Protein AF-A0A0L0S8L7-F1 (afdb_monomer_lite)

Radius of gyration: 29.4 Å; chains: 1; bounding box: 53×24×83 Å

Sequence (105 aa):
MLHCKCTCGLNTTIVPVDACTACKIALCSSLPSSPDYTCSPTAETTLDAVCFDRESVKDEVLVGLYLAILGVLLVTATFRPWVTRMVNRIQSRRLASISRFLDLD

Secondary structure (DSSP, 8-state):
-EEEEEEETTEEEEEEES-GGG-SHHHHHHS--BTTB-----TT--EEEEEEETT-HHHHHHHHHHHHHHHHHHHHHHHHHHHHHHHHHHHHHHHHHHHHHHTT-

Organism: Allomyces macrogynus (strain ATCC 38327) (NCBI:txid578462)

pLDDT: mean 77.19, std 13.62, range [44.72, 97.75]

Foldseek 3Di:
DKWKWKDWPPDIAIGDDPDCVCQDLVNLQPDDDDPRRPDDDDPPTDIDIDMDDPPPVVVVVVVVVVVVVVVVVVVCVVCVVVVVVVCVVVVVVVVVVVVVVVVVD

Structure (mmCIF, N/CA/C/O backbone):
data_AF-A0A0L0S8L7-F1
#
_entry.id   AF-A0A0L0S8L7-F1
#
loop_
_atom_site.group_PDB
_atom_site.id
_atom_site.type_symbol
_atom_site.label_atom_id
_atom_site.label_alt_id
_atom_site.label_comp_id
_atom_site.label_asym_id
_atom_site.label_entity_id
_atom_site.label_seq_id
_atom_site.pdbx_PDB_ins_code
_atom_site.Cartn_x
_atom_site.Cartn_y
_atom_site.Cartn_z
_atom_site.occupancy
_atom_site.B_iso_or_equiv
_atom_site.auth_seq_id
_atom_site.auth_comp_id
_atom_site.auth_asym_id
_atom_site.auth_atom_id
_atom_site.pdbx_PDB_model_num
ATOM 1 N N . MET A 1 1 ? -1.678 -2.206 -12.508 1.00 74.19 1 MET A N 1
ATOM 2 C CA . MET A 1 1 ? -0.753 -2.233 -13.679 1.00 74.19 1 MET A CA 1
ATOM 3 C C . MET A 1 1 ? 0.662 -1.947 -13.185 1.00 74.19 1 MET A C 1
ATOM 5 O O . MET A 1 1 ? 0.818 -1.017 -12.399 1.00 74.19 1 MET A O 1
ATOM 9 N N . LEU A 1 2 ? 1.689 -2.693 -13.616 1.00 86.75 2 LEU A N 1
ATOM 10 C CA . LEU A 1 2 ? 3.057 -2.474 -13.121 1.00 86.75 2 LEU A CA 1
ATOM 11 C C . LEU A 1 2 ? 3.746 -1.308 -13.832 1.00 86.75 2 LEU A C 1
ATOM 13 O O . LEU A 1 2 ? 3.547 -1.062 -15.020 1.00 86.75 2 LEU A O 1
ATOM 17 N N . HIS A 1 3 ? 4.569 -0.592 -13.076 1.00 89.56 3 HIS A N 1
ATOM 18 C CA . HIS A 1 3 ? 5.301 0.570 -13.545 1.00 89.56 3 HIS A CA 1
ATOM 19 C C . HIS A 1 3 ? 6.770 0.462 -13.130 1.00 89.56 3 HIS A C 1
ATOM 21 O O . HIS A 1 3 ? 7.112 -0.020 -12.051 1.00 89.56 3 HIS A O 1
ATOM 27 N N . CYS A 1 4 ? 7.662 0.924 -13.995 1.00 87.94 4 CYS A N 1
ATOM 28 C CA . CYS A 1 4 ? 9.085 1.026 -13.720 1.00 87.94 4 CYS A CA 1
ATOM 29 C C . CYS A 1 4 ? 9.441 2.504 -13.581 1.00 87.94 4 CYS A C 1
ATOM 31 O O . CYS A 1 4 ? 9.202 3.293 -14.497 1.00 87.94 4 CYS A O 1
ATOM 33 N N . LYS A 1 5 ? 9.983 2.887 -12.425 1.00 87.38 5 LYS A N 1
ATOM 34 C CA . LYS A 1 5 ? 10.535 4.220 -12.194 1.00 87.38 5 LYS A CA 1
ATOM 35 C C . LYS A 1 5 ? 12.020 4.183 -12.523 1.00 87.38 5 LYS A C 1
ATOM 37 O O . LYS A 1 5 ? 12.779 3.505 -11.835 1.00 87.38 5 LYS A O 1
ATOM 42 N N . CYS A 1 6 ? 12.418 4.927 -13.543 1.00 86.25 6 CYS A N 1
ATOM 43 C CA . CYS A 1 6 ? 13.814 5.148 -13.887 1.00 86.25 6 CYS A CA 1
ATOM 44 C C . CYS A 1 6 ? 14.250 6.492 -13.295 1.00 86.25 6 CYS A C 1
ATOM 46 O O . CYS A 1 6 ? 13.610 7.518 -13.541 1.00 86.25 6 CYS A O 1
ATOM 48 N N . THR A 1 7 ? 15.319 6.503 -12.505 1.00 85.50 7 THR A N 1
ATOM 49 C CA . THR A 1 7 ? 15.904 7.724 -11.940 1.00 85.50 7 THR A CA 1
ATOM 50 C C . THR A 1 7 ? 17.293 7.947 -12.526 1.00 85.50 7 THR A C 1
ATOM 52 O O . THR A 1 7 ? 18.141 7.061 -12.458 1.00 85.50 7 THR A O 1
ATOM 55 N N . CYS A 1 8 ? 17.519 9.128 -13.101 1.00 80.94 8 CYS A N 1
ATOM 56 C CA . CYS A 1 8 ? 18.776 9.531 -13.727 1.00 80.94 8 CYS A CA 1
ATOM 57 C C . CYS A 1 8 ? 19.200 10.882 -13.141 1.00 80.94 8 CYS A C 1
ATOM 59 O O . CYS A 1 8 ? 18.747 11.940 -13.589 1.00 80.94 8 CYS A O 1
ATOM 61 N N . GLY A 1 9 ? 20.034 10.851 -12.099 1.00 79.00 9 GLY A N 1
ATOM 62 C CA . GLY A 1 9 ? 20.393 12.056 -11.347 1.00 79.00 9 GLY A CA 1
ATOM 63 C C . GLY A 1 9 ? 19.157 12.737 -10.744 1.00 79.00 9 GLY A C 1
ATOM 64 O O . GLY A 1 9 ? 18.548 12.207 -9.820 1.00 79.00 9 GLY A O 1
ATOM 65 N N . LEU A 1 10 ? 18.780 13.906 -11.274 1.00 74.06 10 LEU A N 1
ATOM 66 C CA . LEU A 1 10 ? 17.622 14.695 -10.820 1.00 74.06 10 LEU A CA 1
ATOM 67 C C . LEU A 1 10 ? 16.330 14.421 -11.608 1.00 74.06 10 LEU A C 1
ATOM 69 O O . LEU A 1 10 ? 15.259 14.862 -11.195 1.00 74.06 10 LEU A O 1
ATOM 73 N N . ASN A 1 11 ? 16.413 13.699 -12.728 1.00 77.81 11 ASN A N 1
ATOM 74 C CA . ASN A 1 11 ? 15.259 13.414 -13.573 1.00 77.81 11 ASN A CA 1
ATOM 75 C C . ASN A 1 11 ? 14.666 12.050 -13.233 1.00 77.81 11 ASN A C 1
ATOM 77 O O . ASN A 1 11 ? 15.387 11.083 -12.973 1.00 77.81 11 ASN A O 1
ATOM 81 N N . THR A 1 12 ? 13.340 11.955 -13.287 1.00 80.50 12 THR A N 1
ATOM 82 C CA . THR A 1 12 ? 12.627 10.695 -13.069 1.00 80.50 12 THR A CA 1
ATOM 83 C C . THR A 1 12 ? 11.607 10.469 -14.166 1.00 80.50 12 THR A C 1
ATOM 85 O O . THR A 1 12 ? 10.843 11.378 -14.478 1.00 80.50 12 THR A O 1
ATOM 88 N N . THR A 1 13 ? 11.560 9.257 -14.706 1.00 81.94 13 THR A N 1
ATOM 89 C CA . THR A 1 13 ? 10.583 8.843 -15.719 1.00 81.94 13 THR A CA 1
ATOM 90 C C . THR A 1 13 ? 9.862 7.586 -15.248 1.00 81.94 13 THR A C 1
ATOM 92 O O . THR A 1 13 ? 10.411 6.786 -14.487 1.00 81.94 13 THR A O 1
ATOM 95 N N . ILE A 1 14 ? 8.596 7.441 -15.636 1.00 85.75 14 ILE A N 1
ATOM 96 C CA . ILE A 1 14 ? 7.736 6.331 -15.223 1.00 85.75 14 ILE A CA 1
ATOM 97 C C . ILE A 1 14 ? 7.207 5.659 -16.482 1.00 85.75 14 ILE A C 1
ATOM 99 O O . ILE A 1 14 ? 6.586 6.311 -17.316 1.00 85.75 14 ILE A O 1
ATOM 103 N N . VAL A 1 15 ? 7.442 4.355 -16.599 1.00 83.94 15 VAL A N 1
ATOM 104 C CA . VAL A 1 15 ? 7.135 3.577 -17.804 1.00 83.94 15 VAL A CA 1
ATOM 105 C C . VAL A 1 15 ? 6.235 2.400 -17.433 1.00 83.94 15 VAL A C 1
ATOM 107 O O . VAL A 1 15 ? 6.533 1.719 -16.447 1.00 83.94 15 VAL A O 1
ATOM 110 N N . PRO A 1 16 ? 5.154 2.127 -18.181 1.00 85.69 16 PRO A N 1
ATOM 111 C CA . PRO A 1 16 ? 4.358 0.925 -17.970 1.00 85.69 16 PRO A CA 1
ATOM 112 C C . PRO A 1 16 ? 5.156 -0.321 -18.373 1.00 85.69 16 PRO A C 1
ATOM 114 O O . PRO A 1 16 ? 5.863 -0.319 -19.381 1.00 85.69 16 PRO A O 1
ATOM 117 N N . VAL A 1 17 ? 5.046 -1.388 -17.585 1.00 87.81 17 VAL A N 1
ATOM 118 C CA . VAL A 1 17 ? 5.709 -2.671 -17.852 1.00 87.81 17 VAL A CA 1
ATOM 119 C C . VAL A 1 17 ? 4.771 -3.833 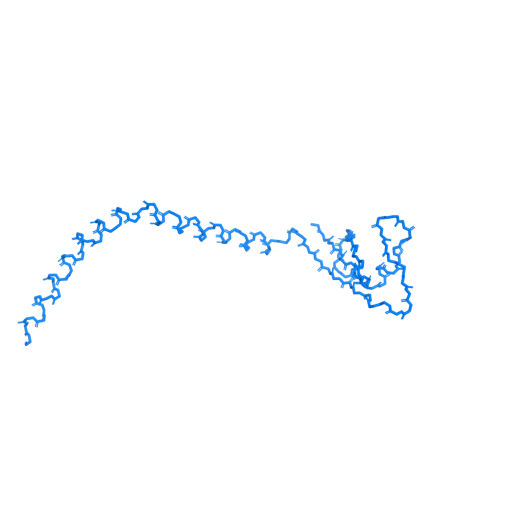-17.557 1.00 87.81 17 VAL A C 1
ATOM 121 O O . VAL A 1 17 ? 3.958 -3.772 -16.638 1.00 87.81 17 VAL A O 1
ATOM 124 N N . ASP A 1 18 ? 4.932 -4.927 -18.296 1.00 86.12 18 ASP A N 1
ATOM 125 C CA . ASP A 1 18 ? 4.110 -6.130 -18.108 1.00 86.12 18 ASP A CA 1
ATOM 126 C C . ASP A 1 18 ? 4.595 -6.990 -16.928 1.00 86.12 18 ASP A C 1
ATOM 128 O O . ASP A 1 18 ? 3.823 -7.731 -16.322 1.00 86.12 18 ASP A O 1
ATOM 132 N N . ALA A 1 19 ? 5.882 -6.885 -16.571 1.00 86.31 19 ALA A N 1
ATOM 133 C CA . ALA A 1 19 ? 6.490 -7.615 -15.461 1.00 86.31 19 ALA A CA 1
ATOM 134 C C . ALA A 1 19 ? 7.652 -6.834 -14.828 1.00 86.31 19 ALA A C 1
ATOM 136 O O . ALA A 1 19 ? 8.454 -6.216 -15.529 1.00 86.31 19 ALA A O 1
ATOM 137 N N . CYS A 1 20 ? 7.827 -6.938 -13.503 1.00 86.31 20 CYS A N 1
ATOM 138 C CA . CYS A 1 20 ? 8.959 -6.299 -12.813 1.00 86.31 20 CYS A CA 1
ATOM 139 C C . CYS A 1 20 ? 10.329 -6.801 -13.281 1.00 86.31 20 CYS A C 1
ATOM 141 O O . CYS A 1 20 ? 11.312 -6.079 -13.167 1.00 86.31 20 CYS A O 1
ATOM 143 N N . THR A 1 21 ? 10.419 -8.013 -13.831 1.00 88.00 21 THR A N 1
ATOM 144 C CA . THR A 1 21 ? 11.668 -8.548 -14.395 1.00 88.00 21 THR A CA 1
ATOM 145 C C . THR A 1 21 ? 12.143 -7.772 -15.622 1.00 88.00 21 THR A C 1
ATOM 147 O O . THR A 1 21 ? 13.337 -7.799 -15.926 1.00 88.00 21 THR A O 1
ATOM 150 N N . A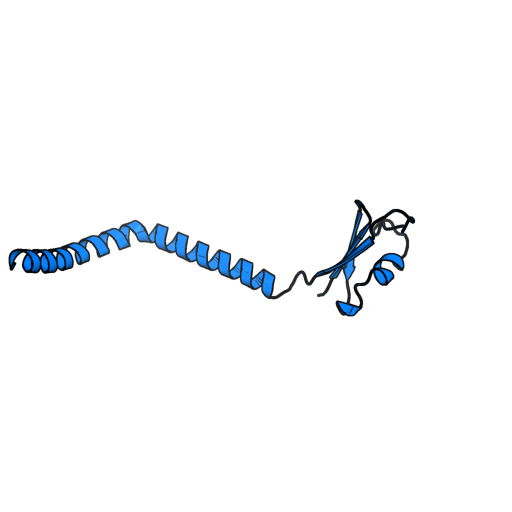LA A 1 22 ? 11.233 -7.076 -16.310 1.00 86.69 22 ALA A N 1
ATOM 151 C CA . ALA A 1 22 ? 11.557 -6.174 -17.407 1.00 86.69 22 ALA A CA 1
ATOM 152 C C . ALA A 1 22 ? 12.092 -4.821 -16.904 1.00 86.69 22 ALA A C 1
ATOM 154 O O . ALA A 1 22 ? 12.817 -4.148 -17.631 1.00 86.69 22 ALA A O 1
ATOM 155 N N . CYS A 1 23 ? 11.799 -4.440 -15.654 1.00 87.00 23 CYS A N 1
ATOM 156 C CA . CYS A 1 23 ? 12.303 -3.215 -15.042 1.00 87.00 23 CYS A CA 1
ATOM 157 C C . CYS A 1 23 ? 13.778 -3.386 -14.655 1.00 87.00 23 CYS A C 1
ATOM 159 O O . CYS A 1 23 ? 14.121 -3.861 -13.572 1.00 87.00 23 CYS A O 1
ATOM 161 N N . LYS A 1 24 ? 14.663 -3.032 -15.587 1.00 88.44 24 LYS A N 1
ATOM 162 C CA . LYS A 1 24 ? 16.119 -3.056 -15.422 1.00 88.44 24 LYS A CA 1
ATOM 163 C C . LYS A 1 24 ? 16.719 -1.758 -15.940 1.00 88.44 24 LYS A C 1
ATOM 165 O O . LYS A 1 24 ? 16.141 -1.097 -16.798 1.00 88.44 24 LYS A O 1
ATOM 170 N N . ILE A 1 25 ? 17.944 -1.477 -15.510 1.00 82.94 25 ILE A N 1
ATOM 171 C CA . ILE A 1 25 ? 18.763 -0.358 -16.000 1.00 82.94 25 ILE A CA 1
ATOM 172 C C . ILE A 1 25 ? 1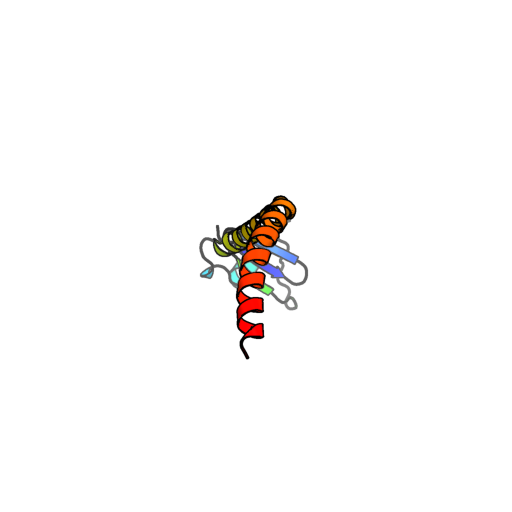8.837 -0.358 -17.541 1.00 82.94 25 ILE A C 1
ATOM 174 O O . ILE A 1 25 ? 18.691 0.690 -18.159 1.00 82.94 25 ILE A O 1
ATOM 178 N N . ALA A 1 26 ? 18.949 -1.538 -18.170 1.00 81.75 26 ALA A N 1
ATOM 179 C CA . ALA A 1 26 ? 18.973 -1.690 -19.630 1.00 81.75 26 ALA A CA 1
ATOM 180 C C . ALA A 1 26 ? 17.674 -1.239 -20.333 1.00 81.75 26 ALA A C 1
ATOM 182 O O . ALA A 1 26 ? 17.718 -0.713 -21.445 1.00 81.75 26 ALA A O 1
ATOM 183 N N . LEU A 1 27 ? 16.513 -1.422 -19.688 1.00 81.81 27 LEU A N 1
ATOM 184 C CA . LEU A 1 27 ? 15.250 -0.882 -20.189 1.00 81.81 27 LEU A CA 1
ATOM 185 C C . LEU A 1 27 ? 15.320 0.646 -20.137 1.00 81.81 27 LEU A C 1
ATOM 187 O O . LEU A 1 27 ? 15.179 1.292 -21.164 1.00 81.81 27 LEU A O 1
ATOM 191 N N . CYS A 1 28 ? 15.661 1.209 -18.977 1.00 79.12 28 CYS A N 1
ATOM 192 C CA . CYS A 1 28 ? 15.776 2.654 -18.779 1.00 79.12 28 CYS A CA 1
ATOM 193 C C . CYS A 1 28 ? 16.774 3.335 -19.738 1.00 79.12 28 CYS A C 1
ATOM 195 O O . CYS A 1 28 ? 16.550 4.476 -20.126 1.00 79.12 28 CYS A O 1
ATOM 197 N N . SER A 1 29 ? 17.845 2.648 -20.154 1.00 77.50 29 SER A N 1
ATOM 198 C CA . SER A 1 29 ? 18.818 3.162 -21.131 1.00 77.50 29 SER A CA 1
ATOM 199 C C . SER A 1 29 ? 18.394 3.015 -22.596 1.00 77.50 29 SER A C 1
ATOM 201 O O . SER A 1 29 ? 19.012 3.624 -23.462 1.00 77.50 29 SER A O 1
ATOM 203 N N . SER A 1 30 ? 17.410 2.159 -22.889 1.00 74.69 30 SER A N 1
ATOM 204 C CA . SER A 1 30 ? 16.929 1.879 -24.254 1.00 74.69 30 SER A CA 1
ATOM 205 C C . SER A 1 30 ? 15.657 2.639 -24.619 1.00 74.69 30 SER A C 1
ATOM 207 O O . SER A 1 30 ? 15.209 2.567 -25.765 1.00 74.69 30 SER A O 1
ATOM 209 N N . LEU A 1 31 ? 15.081 3.386 -23.670 1.00 72.88 31 LEU A N 1
ATOM 210 C CA . LEU A 1 31 ? 14.036 4.341 -23.998 1.00 72.88 31 LEU A CA 1
ATOM 211 C C . LEU A 1 31 ? 14.594 5.373 -24.996 1.00 72.88 31 LEU A C 1
ATOM 213 O O . LEU A 1 31 ? 15.779 5.702 -24.909 1.00 72.88 31 LEU A O 1
ATOM 217 N N . PRO A 1 32 ? 13.783 5.844 -25.966 1.00 63.91 32 PRO A N 1
ATOM 218 C CA . PRO A 1 32 ? 14.252 6.791 -26.983 1.00 63.91 32 PRO A CA 1
ATOM 219 C C . PRO A 1 32 ? 14.658 8.151 -26.349 1.00 63.91 32 PRO A C 1
ATOM 221 O O . PRO A 1 32 ? 14.875 8.211 -25.147 1.00 63.91 32 PRO A O 1
ATOM 224 N N . SER A 1 33 ? 14.787 9.271 -27.085 1.00 54.50 33 SER A N 1
ATOM 225 C CA . SER A 1 33 ? 14.959 10.671 -26.565 1.00 54.50 33 SER A CA 1
ATOM 226 C C . SER A 1 33 ? 13.759 11.555 -27.023 1.00 54.50 33 SER A C 1
ATOM 228 O O . SER A 1 33 ? 13.677 11.909 -28.188 1.00 54.50 33 SER A O 1
ATOM 230 N N . SER A 1 34 ? 12.758 11.841 -26.176 1.00 49.44 34 SER A N 1
ATOM 231 C CA . SER A 1 34 ? 11.531 12.625 -26.456 1.00 49.44 34 SER A CA 1
ATOM 232 C C . SER A 1 34 ? 11.276 13.524 -25.251 1.00 49.44 34 SER A C 1
ATOM 234 O O . SER A 1 34 ? 11.813 13.249 -24.173 1.00 49.44 34 SER A O 1
ATOM 236 N N . PRO A 1 35 ? 10.466 14.586 -25.393 1.00 52.28 35 PRO A N 1
ATOM 237 C CA . PRO A 1 35 ? 10.301 15.574 -24.333 1.00 52.28 35 PRO A CA 1
ATOM 238 C C . PRO A 1 35 ? 9.656 15.016 -23.054 1.00 52.28 35 PRO A C 1
ATOM 240 O O . PRO A 1 35 ? 9.700 15.696 -22.035 1.00 52.28 35 PRO A O 1
ATOM 243 N N . ASP A 1 36 ? 9.090 13.803 -23.090 1.00 51.00 36 ASP A N 1
ATOM 244 C CA . ASP A 1 36 ? 8.439 13.158 -21.941 1.00 51.00 36 ASP A CA 1
ATOM 245 C C . ASP A 1 36 ? 9.394 12.263 -21.126 1.00 51.00 36 ASP A C 1
ATOM 247 O O . ASP A 1 36 ? 9.097 11.860 -20.001 1.00 51.00 36 ASP A O 1
ATOM 251 N N . TYR A 1 37 ? 10.571 11.939 -21.674 1.00 57.44 37 TYR A N 1
ATOM 252 C CA . TYR A 1 37 ? 11.528 11.065 -21.008 1.00 57.44 37 TYR A CA 1
ATOM 253 C C . TYR A 1 37 ? 12.969 11.613 -21.156 1.00 57.44 37 TYR A C 1
ATOM 255 O O . TYR A 1 37 ? 13.691 11.448 -22.136 1.00 57.44 37 TYR A O 1
ATOM 263 N N . THR A 1 38 ? 13.406 12.354 -20.140 1.00 53.78 38 THR A N 1
ATOM 264 C CA . THR A 1 38 ? 14.697 13.061 -20.140 1.00 53.78 38 THR A CA 1
ATOM 265 C C . THR A 1 38 ? 15.759 12.223 -19.435 1.00 53.78 38 THR A C 1
ATOM 267 O O . THR A 1 38 ? 16.194 12.544 -18.329 1.00 53.78 38 THR A O 1
ATOM 270 N N . CYS A 1 39 ? 16.147 11.100 -20.034 1.00 58.34 39 CYS A N 1
ATOM 271 C CA . CYS A 1 39 ? 17.242 10.262 -19.540 1.00 58.34 39 CYS A CA 1
ATOM 272 C C . CYS A 1 39 ? 18.221 10.002 -20.688 1.00 58.34 39 CYS A C 1
ATOM 274 O O . CYS A 1 39 ? 18.105 9.012 -21.397 1.00 58.34 39 CYS A O 1
ATOM 276 N N . SER A 1 40 ? 19.174 10.917 -20.891 1.00 56.78 40 SER A N 1
ATOM 277 C CA . SER A 1 40 ? 20.336 10.662 -21.745 1.00 56.78 40 SER A CA 1
ATOM 278 C C . SER A 1 40 ? 21.448 10.137 -20.839 1.00 56.78 40 SER A C 1
ATOM 280 O O . SER A 1 40 ? 21.964 10.923 -20.041 1.00 56.78 40 SER A O 1
ATOM 282 N N . PRO A 1 41 ? 21.787 8.839 -20.885 1.00 54.94 41 PRO A N 1
ATOM 283 C CA . PRO A 1 41 ? 22.807 8.282 -20.012 1.00 54.94 41 PRO A CA 1
ATOM 284 C C . PRO A 1 41 ? 24.169 8.888 -20.372 1.00 54.94 41 PRO A C 1
ATOM 286 O O . PRO A 1 41 ? 24.748 8.582 -21.412 1.00 54.94 41 PRO A O 1
ATOM 289 N N . THR A 1 42 ? 24.672 9.768 -19.512 1.00 55.12 42 THR A N 1
ATOM 290 C CA . THR A 1 42 ? 26.060 10.242 -19.543 1.00 55.12 42 THR A CA 1
ATOM 291 C C . THR A 1 42 ? 26.853 9.409 -18.536 1.00 55.12 42 THR A C 1
ATOM 293 O O . THR A 1 42 ? 26.299 8.979 -17.527 1.00 55.12 42 THR A O 1
ATOM 296 N N . ALA A 1 43 ? 28.146 9.182 -18.783 1.00 54.34 43 ALA A N 1
ATOM 297 C CA . ALA A 1 43 ? 29.017 8.279 -18.013 1.00 54.34 43 ALA A CA 1
ATOM 298 C C . ALA A 1 43 ? 29.098 8.535 -16.483 1.00 54.34 43 ALA A C 1
ATOM 300 O O . ALA A 1 43 ? 29.645 7.709 -15.762 1.00 54.34 43 ALA A O 1
ATOM 301 N N . GLU A 1 44 ? 28.530 9.639 -15.989 1.00 52.44 44 GLU A N 1
ATOM 302 C CA . GLU A 1 44 ? 28.609 10.122 -14.603 1.00 52.44 44 GLU A CA 1
ATOM 303 C C . GLU A 1 44 ? 27.285 9.967 -13.813 1.00 52.44 44 GLU A C 1
ATOM 305 O O . GLU A 1 44 ? 27.234 10.266 -12.622 1.00 52.44 44 GLU A O 1
ATOM 310 N N . THR A 1 45 ? 26.173 9.565 -14.446 1.00 62.97 45 THR A N 1
ATOM 311 C CA . THR A 1 45 ? 24.852 9.556 -13.783 1.00 62.97 45 THR A CA 1
ATOM 312 C C . THR A 1 45 ? 24.521 8.200 -13.165 1.00 62.97 45 THR A C 1
ATOM 314 O O . THR A 1 45 ? 24.464 7.196 -13.874 1.00 62.97 45 THR A O 1
ATOM 317 N N . THR A 1 46 ? 24.217 8.171 -11.864 1.00 66.31 46 THR A N 1
ATOM 318 C CA . THR A 1 46 ? 23.664 6.991 -11.182 1.00 66.31 46 THR A CA 1
ATOM 319 C C . THR A 1 46 ? 22.273 6.689 -11.737 1.00 66.31 46 THR A C 1
ATOM 321 O O . THR A 1 46 ? 21.333 7.466 -11.533 1.00 66.31 46 THR A O 1
ATOM 324 N N . LEU A 1 47 ? 22.170 5.596 -12.493 1.00 76.38 47 LEU A N 1
ATOM 325 C CA . LEU A 1 47 ? 20.950 5.173 -13.168 1.00 76.38 47 LEU A CA 1
ATOM 326 C C . LEU A 1 47 ? 20.325 4.025 -12.378 1.00 76.38 47 LEU A C 1
ATOM 328 O O . LEU A 1 47 ? 20.827 2.904 -12.409 1.00 76.38 47 LEU A O 1
ATOM 332 N N . ASP A 1 48 ? 19.234 4.320 -11.682 1.00 83.56 48 ASP A N 1
ATOM 333 C CA . ASP A 1 48 ? 18.513 3.341 -10.871 1.00 83.56 48 ASP A CA 1
ATOM 334 C C . ASP A 1 48 ? 17.143 3.044 -11.483 1.00 83.56 48 ASP A C 1
ATOM 336 O O . ASP A 1 48 ? 16.468 3.920 -12.0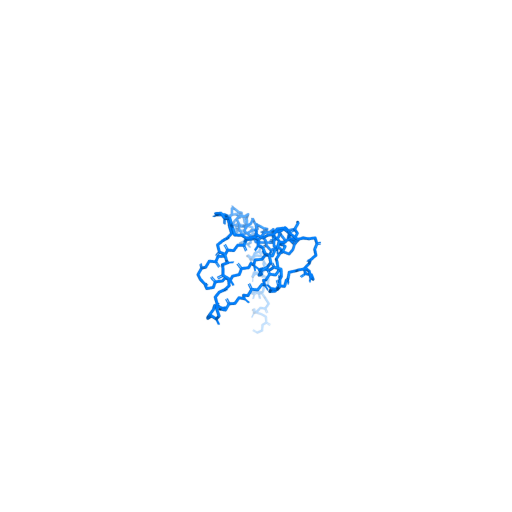32 1.00 83.56 48 ASP A O 1
ATOM 340 N N . ALA A 1 49 ? 16.738 1.779 -11.393 1.00 85.25 49 ALA A N 1
ATOM 341 C CA . ALA A 1 49 ? 15.454 1.288 -11.871 1.00 85.25 49 ALA A CA 1
ATOM 342 C C . ALA A 1 49 ? 14.719 0.610 -10.714 1.00 85.25 49 ALA A C 1
ATOM 344 O O . ALA A 1 49 ? 15.221 -0.352 -10.131 1.00 85.25 49 ALA A O 1
ATOM 345 N N . VAL A 1 50 ? 13.524 1.100 -10.388 1.00 88.38 50 VAL A N 1
ATOM 346 C CA . VAL A 1 50 ? 12.693 0.552 -9.311 1.00 88.38 50 VAL A CA 1
ATOM 347 C C . VAL A 1 50 ? 11.333 0.171 -9.873 1.00 88.38 50 VAL A C 1
ATOM 349 O O . VAL A 1 50 ? 10.610 1.014 -10.407 1.00 88.38 50 VAL A O 1
ATOM 352 N N . CYS A 1 51 ? 10.969 -1.103 -9.736 1.00 88.38 51 CYS A N 1
ATOM 353 C CA . CYS A 1 51 ? 9.631 -1.561 -10.086 1.00 88.38 51 CYS A CA 1
ATOM 354 C C . CYS A 1 51 ? 8.651 -1.223 -8.962 1.00 88.38 51 CYS A C 1
ATOM 356 O O . CYS A 1 51 ? 8.914 -1.530 -7.798 1.00 88.38 51 CYS A O 1
ATOM 358 N N . PHE A 1 52 ? 7.512 -0.637 -9.313 1.00 84.12 52 PHE A N 1
ATOM 359 C CA . PHE A 1 52 ? 6.415 -0.381 -8.394 1.00 84.12 52 PHE A CA 1
ATOM 360 C C . PHE A 1 52 ? 5.082 -0.757 -9.038 1.00 84.12 52 PHE A C 1
ATOM 362 O O . PHE A 1 52 ? 4.872 -0.609 -10.240 1.00 84.12 52 PHE A O 1
ATOM 369 N N . ASP A 1 53 ? 4.160 -1.237 -8.218 1.00 80.19 53 ASP A N 1
ATOM 370 C CA . ASP A 1 53 ? 2.773 -1.434 -8.615 1.00 80.19 53 ASP A CA 1
ATOM 371 C C . ASP A 1 53 ? 1.932 -0.420 -7.842 1.00 80.19 53 ASP A C 1
ATOM 373 O O . ASP A 1 53 ? 1.695 -0.588 -6.649 1.00 80.19 53 ASP A O 1
ATOM 377 N N . ARG A 1 54 ? 1.547 0.680 -8.505 1.00 67.69 54 ARG A N 1
ATOM 378 C CA . ARG A 1 54 ? 0.789 1.782 -7.880 1.00 67.69 54 ARG A CA 1
ATOM 379 C C . ARG A 1 54 ? -0.590 1.335 -7.386 1.00 67.69 54 ARG A C 1
ATOM 381 O O . ARG A 1 54 ? -1.164 1.982 -6.521 1.00 67.69 54 ARG A O 1
ATOM 388 N N . GLU A 1 55 ? -1.107 0.247 -7.945 1.00 68.12 55 GLU A N 1
ATOM 389 C CA . GLU A 1 55 ? -2.390 -0.352 -7.576 1.00 68.12 55 GLU A CA 1
ATOM 390 C C . GLU A 1 55 ? -2.193 -1.642 -6.775 1.00 68.12 55 GLU A C 1
ATOM 392 O O . GLU A 1 55 ? -3.040 -2.533 -6.790 1.00 68.12 55 GLU A O 1
ATOM 397 N N . SER A 1 56 ? -1.055 -1.784 -6.085 1.00 72.62 56 SER A N 1
ATOM 398 C CA . SER A 1 56 ? -0.852 -2.951 -5.242 1.00 72.62 56 SER A CA 1
ATOM 399 C C . SER A 1 56 ? -1.882 -2.954 -4.116 1.00 72.62 56 SER A C 1
ATOM 401 O O . SER A 1 56 ? -2.016 -1.983 -3.371 1.00 72.62 56 SER A O 1
ATOM 403 N N . VAL A 1 57 ? -2.528 -4.105 -3.921 1.00 79.19 57 VAL A N 1
ATOM 404 C CA . VAL A 1 57 ? -3.453 -4.382 -2.808 1.00 79.19 57 VAL A CA 1
ATOM 405 C C . VAL A 1 57 ? -2.858 -3.973 -1.453 1.00 79.19 57 VAL A C 1
ATOM 407 O O . VAL A 1 57 ? -3.582 -3.621 -0.530 1.00 79.19 57 VAL A O 1
ATOM 410 N N . LYS A 1 58 ? -1.526 -3.981 -1.317 1.00 80.81 58 LYS A N 1
ATOM 411 C CA . LYS A 1 58 ? -0.828 -3.558 -0.097 1.00 80.81 58 LYS A CA 1
ATOM 412 C C . LYS A 1 58 ? -1.080 -2.087 0.261 1.00 80.81 58 LYS A C 1
ATOM 414 O O . LYS A 1 58 ? -1.327 -1.805 1.433 1.00 80.81 58 LYS A O 1
ATOM 419 N N . ASP A 1 59 ? -1.054 -1.180 -0.717 1.00 84.56 59 ASP A N 1
ATOM 420 C CA . ASP A 1 59 ? -1.265 0.256 -0.482 1.00 84.56 59 ASP A CA 1
ATOM 421 C C . ASP A 1 59 ? -2.745 0.546 -0.197 1.00 84.56 59 ASP A C 1
ATOM 423 O O . ASP A 1 59 ? -3.070 1.318 0.707 1.00 84.56 59 ASP A O 1
ATOM 427 N N . GLU A 1 60 ? -3.649 -0.154 -0.887 1.00 88.25 60 GLU A N 1
ATOM 428 C CA . GLU A 1 60 ? -5.092 -0.080 -0.636 1.00 88.25 60 GLU A CA 1
ATOM 429 C C . GLU A 1 60 ? -5.453 -0.575 0.775 1.00 88.25 60 GLU A C 1
ATOM 431 O O . GLU A 1 60 ? -6.193 0.091 1.502 1.00 88.25 60 GLU A O 1
ATOM 436 N N . VAL A 1 61 ? -4.878 -1.701 1.210 1.00 93.94 61 VAL A N 1
ATOM 437 C CA . VAL A 1 61 ? -5.090 -2.257 2.556 1.00 93.94 61 VAL A CA 1
ATOM 438 C C . VAL A 1 61 ? -4.576 -1.310 3.640 1.00 93.94 61 VAL A C 1
ATOM 440 O O . VAL A 1 61 ? -5.252 -1.131 4.655 1.00 93.94 61 VAL A O 1
ATOM 443 N N . LEU A 1 62 ? -3.410 -0.682 3.443 1.00 92.75 62 LEU A N 1
ATOM 444 C CA . LEU A 1 62 ? -2.850 0.265 4.411 1.00 92.75 62 LEU A CA 1
ATOM 445 C C . LEU A 1 62 ? -3.773 1.479 4.600 1.00 92.75 62 LEU A C 1
ATOM 447 O O . LEU A 1 62 ? -4.082 1.852 5.736 1.00 92.75 62 LEU A O 1
ATOM 451 N N . VAL A 1 63 ? -4.246 2.068 3.497 1.00 94.31 63 VAL A N 1
ATOM 452 C CA . VAL A 1 63 ? -5.178 3.205 3.532 1.00 94.31 63 VAL A CA 1
ATOM 453 C C . VAL A 1 63 ? -6.518 2.788 4.139 1.00 94.31 63 VAL A C 1
ATOM 455 O O . VAL A 1 63 ? -7.048 3.492 5.000 1.00 94.31 63 VAL A O 1
ATOM 458 N N . GLY A 1 64 ? -7.043 1.621 3.762 1.00 95.06 64 GLY A 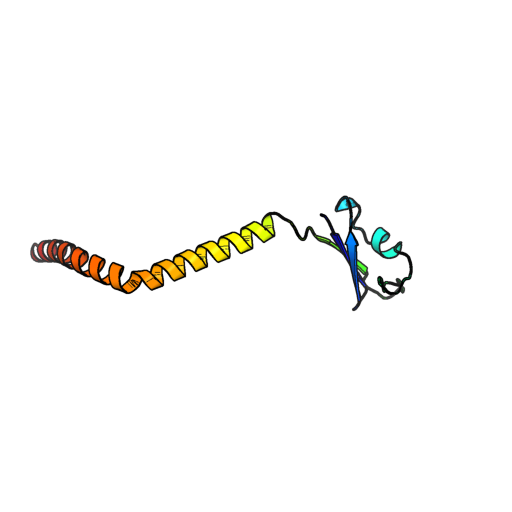N 1
ATOM 459 C CA . GLY A 1 64 ? -8.285 1.081 4.315 1.00 95.06 64 GLY A CA 1
ATOM 460 C C . GLY A 1 64 ? -8.221 0.875 5.831 1.00 95.06 64 GLY A C 1
ATOM 461 O O . GLY A 1 64 ? -9.124 1.303 6.553 1.00 95.06 64 GLY A O 1
ATOM 462 N N . LEU A 1 65 ? -7.129 0.293 6.338 1.00 96.81 65 LEU A N 1
ATOM 463 C CA . LEU A 1 65 ? -6.905 0.109 7.775 1.00 96.81 65 LEU A CA 1
ATOM 464 C C . LEU A 1 65 ? -6.864 1.450 8.515 1.00 96.81 65 LEU A C 1
ATOM 466 O O . LEU A 1 65 ? -7.484 1.596 9.570 1.00 96.81 65 LEU A O 1
ATOM 470 N N . TYR A 1 66 ? -6.161 2.437 7.958 1.00 97.31 66 TYR A N 1
ATOM 471 C CA . TYR A 1 66 ? -6.082 3.772 8.542 1.00 97.31 66 TYR A CA 1
ATOM 472 C C . TYR A 1 66 ? -7.465 4.428 8.655 1.00 97.31 66 TYR A C 1
ATOM 474 O O . TYR A 1 66 ? -7.828 4.931 9.722 1.00 97.31 66 TYR A O 1
ATOM 482 N N . LEU A 1 67 ? -8.272 4.358 7.592 1.00 97.62 67 LEU A N 1
ATOM 483 C CA . LEU A 1 67 ? -9.639 4.880 7.589 1.00 97.62 67 LEU A CA 1
ATOM 484 C C . LEU A 1 67 ? -10.543 4.146 8.585 1.00 97.62 67 LEU A C 1
ATOM 486 O O . LEU A 1 67 ? -11.346 4.789 9.260 1.00 97.62 67 LEU A O 1
ATOM 490 N N . ALA A 1 68 ? -10.390 2.828 8.735 1.00 97.75 68 ALA A N 1
ATOM 491 C CA . ALA A 1 68 ? -11.137 2.056 9.723 1.00 97.75 68 ALA A CA 1
ATOM 492 C C . ALA A 1 68 ? -10.794 2.487 11.160 1.00 97.75 68 ALA A C 1
ATOM 494 O O . ALA A 1 68 ? -11.698 2.729 11.961 1.00 97.75 68 ALA A O 1
ATOM 495 N N . ILE A 1 69 ? -9.504 2.651 11.481 1.00 97.62 69 ILE A N 1
ATOM 496 C CA . ILE A 1 69 ? -9.055 3.125 12.800 1.00 97.62 69 ILE A CA 1
ATOM 497 C C . ILE A 1 69 ? -9.593 4.531 13.073 1.00 97.62 69 ILE A C 1
ATOM 499 O O . ILE A 1 69 ? -10.170 4.771 14.135 1.00 97.62 69 ILE A O 1
ATOM 503 N N . LEU A 1 70 ? -9.461 5.451 12.115 1.00 97.62 70 LEU A N 1
ATOM 504 C CA . LEU A 1 70 ? -10.015 6.799 12.243 1.00 97.62 70 LEU A CA 1
ATOM 505 C C . LEU A 1 70 ? -11.533 6.783 12.434 1.00 97.62 70 LEU A C 1
ATOM 507 O O . LEU A 1 70 ? -12.044 7.495 13.296 1.00 97.62 70 LEU A O 1
ATOM 511 N N . GLY A 1 71 ? -12.248 5.953 11.676 1.00 97.44 71 GLY A N 1
ATOM 512 C CA . GLY A 1 71 ? -13.689 5.776 11.816 1.00 97.44 71 GLY A CA 1
ATOM 513 C C . GLY A 1 71 ? -14.070 5.318 13.222 1.00 97.44 71 GLY A C 1
ATOM 514 O O . GLY A 1 71 ? -14.937 5.919 13.853 1.00 97.44 71 GLY A O 1
ATOM 515 N N . VAL A 1 72 ? -13.373 4.318 13.767 1.00 96.00 72 VAL A N 1
ATOM 516 C CA . VAL A 1 72 ? -13.589 3.841 15.143 1.00 96.00 72 VAL A CA 1
ATOM 517 C C . VAL A 1 72 ? -13.293 4.939 16.169 1.00 96.00 72 VAL A C 1
ATOM 519 O O . VAL A 1 72 ? -14.067 5.133 17.111 1.00 96.00 72 VAL A O 1
ATOM 522 N N . LEU A 1 73 ? -12.210 5.697 15.995 1.00 94.25 73 LEU A N 1
ATOM 523 C CA . LEU A 1 73 ? -11.867 6.807 16.889 1.00 94.25 73 LEU A CA 1
ATOM 524 C C . LEU A 1 73 ? -12.922 7.923 16.853 1.00 94.25 73 LEU A C 1
ATOM 526 O O . LEU A 1 73 ? -13.304 8.439 17.903 1.00 94.25 73 LEU A O 1
ATOM 530 N N . LEU A 1 74 ? -13.452 8.257 15.675 1.00 95.12 74 LEU A N 1
ATOM 531 C CA . LEU A 1 74 ? -14.515 9.253 15.527 1.00 95.12 74 LEU A CA 1
ATOM 532 C C . LEU A 1 74 ? -15.827 8.783 16.155 1.00 95.12 74 LEU A C 1
ATOM 534 O O . LEU A 1 74 ? -16.434 9.525 16.924 1.00 95.12 74 LEU A O 1
ATOM 538 N N . VAL A 1 75 ? -16.229 7.537 15.899 1.00 94.75 75 VAL A N 1
ATOM 539 C CA . VAL A 1 75 ? -17.432 6.937 16.494 1.00 94.75 75 VAL A CA 1
ATOM 540 C C . VAL A 1 75 ? -17.310 6.919 18.017 1.00 94.75 75 VAL A C 1
ATOM 542 O O . VAL A 1 75 ? -18.196 7.390 18.733 1.00 94.75 75 VAL A O 1
ATOM 545 N N . THR A 1 76 ? -16.190 6.439 18.555 1.00 87.12 76 THR A N 1
ATOM 546 C CA . THR A 1 76 ? -15.994 6.432 20.010 1.00 87.12 76 THR A CA 1
ATOM 547 C C . THR A 1 76 ? -16.004 7.847 20.592 1.00 87.12 76 THR A C 1
ATOM 549 O O . THR A 1 76 ? -16.592 8.042 21.655 1.00 87.12 76 THR A O 1
ATOM 552 N N . ALA A 1 77 ? -15.460 8.851 19.896 1.00 89.19 77 ALA A N 1
ATOM 553 C CA . ALA A 1 77 ? -15.532 10.253 20.308 1.00 89.19 77 ALA A CA 1
ATOM 554 C C . ALA A 1 77 ? -16.969 10.804 20.316 1.00 89.19 77 ALA A C 1
ATOM 556 O O . ALA A 1 77 ? -17.354 11.453 21.289 1.00 89.19 77 ALA A O 1
ATOM 557 N N . THR A 1 78 ? -17.790 10.508 19.305 1.00 88.81 78 THR A N 1
ATOM 558 C CA . THR A 1 78 ? -19.196 10.950 19.275 1.00 88.81 78 THR A CA 1
ATOM 559 C C . THR A 1 78 ? -20.037 10.278 20.358 1.00 88.81 78 THR A C 1
ATOM 561 O O . THR A 1 78 ? -20.918 10.907 20.941 1.00 88.81 78 THR A O 1
ATOM 564 N N . PHE A 1 79 ? -19.740 9.017 20.688 1.00 89.88 79 PHE A N 1
ATOM 565 C CA . PHE A 1 79 ? -20.461 8.266 21.719 1.00 89.88 79 PHE A CA 1
ATOM 566 C C . PHE A 1 79 ? -19.879 8.430 23.137 1.00 89.88 79 PHE A C 1
ATOM 568 O O . PHE A 1 79 ? -20.510 7.976 24.095 1.00 89.88 79 PHE A O 1
ATOM 575 N N . ARG A 1 80 ? -18.750 9.141 23.325 1.00 83.31 80 ARG A N 1
ATOM 576 C CA . ARG A 1 80 ? -18.151 9.443 24.647 1.00 83.31 80 ARG A CA 1
ATOM 577 C C . ARG A 1 80 ? -19.154 9.901 25.713 1.00 83.31 80 ARG A C 1
ATOM 579 O O . ARG A 1 80 ? -19.122 9.313 26.791 1.00 83.31 80 ARG A O 1
ATOM 586 N N . PRO A 1 81 ? -20.050 10.884 25.486 1.00 78.25 81 PRO A N 1
ATOM 587 C CA . PRO A 1 81 ? -20.989 11.330 26.522 1.00 78.25 81 PRO A CA 1
ATOM 588 C C . PRO A 1 81 ? -22.032 10.269 26.909 1.00 78.25 81 PRO A C 1
ATOM 590 O O . PRO A 1 81 ? -22.620 10.349 27.985 1.00 78.25 81 PRO A O 1
ATOM 593 N N . TRP A 1 82 ? -22.284 9.278 26.052 1.00 77.56 82 TRP A N 1
ATOM 594 C CA . TRP A 1 82 ? -23.218 8.185 26.325 1.00 77.56 82 TRP A CA 1
ATOM 595 C C . TRP A 1 82 ? -22.518 7.031 27.050 1.00 77.56 82 TRP A C 1
ATOM 597 O O . TRP A 1 82 ? -23.014 6.531 28.061 1.00 77.56 82 TRP A O 1
ATOM 607 N N . VAL A 1 83 ? -21.306 6.693 26.599 1.00 76.06 83 VAL A N 1
ATOM 608 C CA . VAL A 1 83 ? -20.452 5.674 27.217 1.00 76.06 83 VAL A CA 1
ATOM 609 C C . VAL A 1 83 ? -20.048 6.083 28.631 1.00 76.06 83 VAL A C 1
ATOM 611 O O . VAL A 1 83 ? -20.198 5.279 29.543 1.00 76.06 83 VAL A O 1
ATOM 614 N N . THR A 1 84 ? -19.624 7.329 28.870 1.00 77.50 84 THR A N 1
ATOM 615 C CA . THR A 1 84 ? -19.288 7.792 30.232 1.00 77.50 84 THR A CA 1
ATOM 616 C C . THR A 1 84 ? -20.497 7.740 31.162 1.00 77.50 84 THR A C 1
ATOM 618 O O . THR A 1 84 ? -20.380 7.292 32.300 1.00 77.50 84 THR A O 1
ATOM 621 N N . ARG A 1 85 ? -21.690 8.110 30.676 1.00 75.25 85 ARG A N 1
ATOM 622 C CA . ARG A 1 85 ? -22.938 7.992 31.446 1.00 75.25 85 ARG A CA 1
ATOM 623 C C . ARG A 1 85 ? -23.288 6.538 31.781 1.00 75.25 85 ARG A C 1
ATOM 625 O O . ARG A 1 85 ? -23.745 6.285 32.894 1.00 75.25 85 ARG A O 1
ATOM 632 N N . MET A 1 86 ? -23.075 5.584 30.871 1.00 74.25 86 MET A N 1
ATOM 633 C CA . MET A 1 86 ? -23.301 4.154 31.138 1.00 74.25 86 MET A CA 1
ATOM 634 C C . MET A 1 86 ? -22.244 3.551 32.067 1.00 74.25 86 MET A C 1
ATOM 636 O O . MET A 1 86 ? -22.597 2.873 33.030 1.00 74.25 86 MET A O 1
ATOM 640 N N . VAL A 1 87 ? -20.962 3.817 31.811 1.00 79.00 87 VAL A N 1
ATOM 641 C CA . VAL A 1 87 ? -19.842 3.305 32.612 1.00 79.00 87 VAL A CA 1
ATOM 642 C C . VAL A 1 87 ? -19.937 3.817 34.040 1.00 79.00 87 VAL A C 1
ATOM 644 O O . VAL A 1 87 ? -19.875 3.004 34.956 1.00 79.00 87 VAL A O 1
ATOM 647 N N . ASN A 1 88 ? -20.220 5.106 34.253 1.00 75.38 88 ASN A N 1
ATOM 648 C CA . ASN A 1 88 ? -20.416 5.643 35.600 1.00 75.38 88 ASN A CA 1
ATOM 649 C C . ASN A 1 88 ? -21.529 4.896 36.354 1.00 75.38 88 ASN A C 1
ATOM 651 O O . ASN A 1 88 ? -21.336 4.545 37.512 1.00 75.38 88 ASN A O 1
ATOM 655 N N . ARG A 1 89 ? -22.654 4.551 35.703 1.00 70.94 89 ARG A N 1
ATOM 656 C CA . ARG A 1 89 ? -23.744 3.774 36.334 1.00 70.94 89 ARG A CA 1
ATOM 657 C C . ARG A 1 89 ? -23.342 2.341 36.705 1.00 70.94 89 ARG A C 1
ATOM 659 O O . ARG A 1 89 ? -23.839 1.806 37.695 1.00 70.94 89 ARG A O 1
ATOM 666 N N . ILE A 1 90 ? -22.483 1.702 35.913 1.00 72.88 90 ILE A N 1
ATOM 667 C CA . ILE A 1 90 ? -22.030 0.319 36.140 1.00 72.88 90 ILE A CA 1
ATOM 668 C C . ILE A 1 90 ? -20.897 0.282 37.174 1.00 72.88 90 ILE A C 1
ATOM 670 O O . ILE A 1 90 ? -20.871 -0.587 38.049 1.00 72.88 90 ILE A O 1
ATOM 674 N N . GLN A 1 91 ? -19.981 1.244 37.106 1.00 70.94 91 GLN A N 1
ATOM 675 C CA . GLN A 1 91 ? -18.796 1.329 37.949 1.00 70.94 91 GLN A CA 1
ATOM 676 C C . GLN A 1 91 ? -19.159 1.627 39.405 1.00 70.94 91 GLN A C 1
ATOM 678 O O . GLN A 1 91 ? -18.564 1.020 40.290 1.00 70.94 91 GLN A O 1
ATOM 683 N N . SER A 1 92 ? -20.215 2.410 39.675 1.00 63.25 92 SER A N 1
ATOM 684 C CA . SER A 1 92 ? -20.763 2.555 41.036 1.00 63.25 92 SER A CA 1
ATOM 685 C C . SER A 1 92 ? -21.188 1.215 41.646 1.00 63.25 92 SER A C 1
ATOM 687 O O . SER A 1 92 ? -20.981 0.982 42.832 1.00 63.25 92 SER A O 1
ATOM 689 N N . ARG A 1 93 ? -21.757 0.303 40.843 1.00 63.00 93 ARG A N 1
ATOM 690 C CA . ARG A 1 93 ? -22.225 -1.009 41.323 1.00 63.00 93 ARG A CA 1
ATOM 691 C C . ARG A 1 93 ? -21.076 -1.983 41.572 1.00 63.00 93 ARG A C 1
ATOM 693 O O . ARG A 1 93 ? -21.147 -2.764 42.514 1.00 63.00 93 ARG A O 1
ATOM 700 N N . ARG A 1 94 ? -20.016 -1.926 40.757 1.00 63.69 94 ARG A N 1
ATOM 701 C CA . ARG A 1 94 ? -18.824 -2.772 40.935 1.00 63.69 94 ARG A CA 1
ATOM 702 C C . ARG A 1 94 ? -17.897 -2.262 42.039 1.00 63.69 94 ARG A C 1
ATOM 704 O O . ARG A 1 94 ? -17.458 -3.065 42.855 1.00 63.69 94 ARG A O 1
AT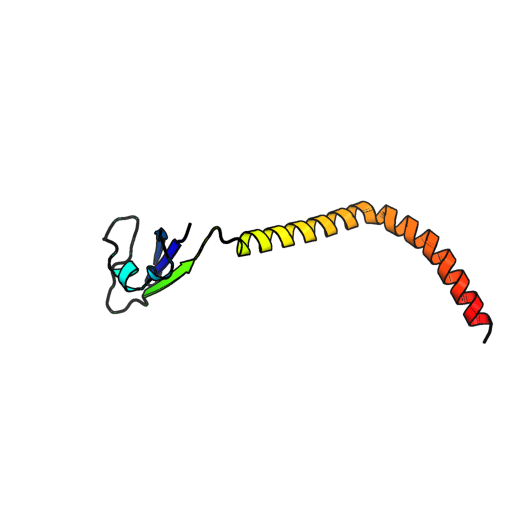OM 711 N N . LEU A 1 95 ? -17.675 -0.951 42.144 1.00 65.38 95 LEU A N 1
ATOM 712 C CA . LEU A 1 95 ? -16.896 -0.366 43.243 1.00 65.38 95 LEU A CA 1
ATOM 713 C C . LEU A 1 95 ? -17.567 -0.598 44.607 1.00 65.38 95 LEU A C 1
ATOM 715 O O . LEU A 1 95 ? -16.873 -0.953 45.550 1.00 65.38 95 LEU A O 1
ATOM 719 N N . ALA A 1 96 ? -18.903 -0.536 44.698 1.00 62.50 96 ALA A N 1
ATOM 720 C CA . ALA A 1 96 ? -19.640 -0.875 45.926 1.00 62.50 96 ALA A CA 1
ATOM 721 C C . ALA A 1 96 ? -19.620 -2.375 46.292 1.00 62.50 96 ALA A C 1
ATOM 723 O O . ALA A 1 96 ? -19.954 -2.745 47.421 1.00 62.50 96 ALA A O 1
ATOM 724 N N . SER A 1 97 ? -19.282 -3.255 45.341 1.00 62.88 97 SER A N 1
ATOM 725 C CA . SER A 1 97 ? -19.045 -4.680 45.618 1.00 62.88 97 SER A CA 1
ATOM 726 C C . SER A 1 97 ? -17.612 -4.948 46.082 1.00 62.88 97 SER A C 1
ATOM 728 O O . SER A 1 97 ? -17.400 -5.840 46.892 1.00 62.88 97 SER A O 1
ATOM 730 N N . ILE A 1 98 ? -16.651 -4.144 45.620 1.00 65.12 98 ILE A N 1
ATOM 731 C CA . ILE A 1 98 ? -15.232 -4.259 45.977 1.00 65.12 98 ILE A CA 1
ATOM 732 C C . ILE A 1 98 ? -14.952 -3.598 47.335 1.00 65.12 98 ILE A C 1
ATOM 734 O O . ILE A 1 98 ? -14.233 -4.178 48.139 1.00 65.12 98 ILE A O 1
ATOM 738 N N . SER A 1 99 ? -15.562 -2.444 47.645 1.00 63.56 99 SER A N 1
ATOM 739 C CA . SER A 1 99 ? -15.385 -1.791 48.956 1.00 63.56 99 SER A CA 1
ATOM 740 C C . SER A 1 99 ? -15.892 -2.666 50.106 1.00 63.56 99 SER A C 1
ATOM 742 O O . SER A 1 99 ? -15.213 -2.805 51.110 1.00 63.56 99 SER A O 1
ATOM 744 N N . ARG A 1 100 ? -17.031 -3.350 49.920 1.00 61.16 100 ARG A N 1
ATOM 745 C CA . ARG A 1 100 ? -17.571 -4.313 50.896 1.00 61.16 100 ARG A CA 1
ATOM 746 C C . ARG A 1 100 ? -16.687 -5.541 51.125 1.00 61.16 100 ARG A C 1
ATOM 748 O O . ARG A 1 100 ? -16.875 -6.215 52.126 1.00 61.16 100 ARG A O 1
ATOM 755 N N . PHE A 1 101 ? -15.785 -5.855 50.200 1.00 61.22 101 PHE A N 1
ATOM 756 C CA . PHE A 1 101 ? -14.840 -6.963 50.341 1.00 61.22 101 PHE A CA 1
ATOM 757 C C . PHE A 1 101 ? -13.559 -6.525 51.072 1.00 61.22 101 PHE A C 1
ATOM 759 O O . PHE A 1 101 ? -12.942 -7.338 51.742 1.00 61.22 101 PHE A O 1
ATOM 766 N N . LEU A 1 102 ? -13.186 -5.244 50.970 1.00 63.97 102 LEU A N 1
ATOM 767 C CA . LEU A 1 102 ? -12.030 -4.644 51.652 1.00 63.97 102 LEU A CA 1
ATOM 768 C C . LEU A 1 102 ? -12.310 -4.242 53.112 1.00 63.97 102 LEU A C 1
ATOM 770 O O . LEU A 1 102 ? -11.364 -4.086 53.866 1.00 63.97 102 LEU A O 1
ATOM 774 N N . ASP A 1 103 ? -13.578 -4.092 53.510 1.00 55.34 103 ASP A N 1
ATOM 775 C CA . ASP A 1 103 ? -13.997 -3.903 54.914 1.00 55.34 103 ASP A CA 1
ATOM 776 C C . ASP A 1 103 ? -14.093 -5.233 55.708 1.00 55.34 103 ASP A C 1
ATOM 778 O O . ASP A 1 103 ? -14.508 -5.228 56.866 1.00 55.34 103 ASP A O 1
ATOM 782 N N . LEU A 1 104 ? -13.779 -6.382 55.088 1.00 59.34 104 LEU A N 1
ATOM 783 C CA . LEU A 1 104 ? -13.836 -7.713 55.718 1.00 59.34 104 LEU A CA 1
ATOM 784 C C . LEU A 1 104 ? -12.464 -8.284 56.137 1.00 59.34 104 LEU A C 1
ATOM 786 O O . LEU A 1 104 ? -12.425 -9.429 56.590 1.00 59.34 104 LEU A O 1
ATOM 790 N N . ASP A 1 105 ? -11.384 -7.509 56.000 1.00 44.72 105 ASP A N 1
ATOM 791 C CA . ASP A 1 105 ? -10.018 -7.841 56.449 1.00 44.72 105 ASP A CA 1
ATOM 792 C C . ASP A 1 105 ? -9.584 -6.918 57.602 1.00 44.72 105 ASP A C 1
ATOM 794 O O . ASP A 1 105 ? -9.770 -5.683 57.474 1.00 44.72 105 ASP A O 1
#